Protein AF-M2TDN9-F1 (afdb_monomer_lite)

Sequence (64 aa):
MKGVLDEDIVTVFGADIHAAITICSIRAEELREGVGRNNCVSITFLERRATIDLILSVLEGVKI

Structure (mmCIF, N/CA/C/O backbone):
data_AF-M2TDN9-F1
#
_entry.id   AF-M2TDN9-F1
#
loop_
_atom_site.group_PDB
_atom_site.id
_atom_site.type_symbol
_atom_site.label_atom_id
_atom_site.label_alt_id
_atom_site.label_comp_id
_atom_site.label_asym_id
_atom_site.label_entity_id
_atom_site.label_seq_id
_atom_site.pdbx_PDB_ins_code
_atom_site.Cartn_x
_atom_site.Cartn_y
_atom_site.Cartn_z
_atom_site.occupancy
_atom_site.B_iso_or_equiv
_atom_site.auth_seq_id
_atom_site.auth_comp_id
_atom_site.auth_asym_id
_atom_site.auth_atom_id
_atom_site.pdbx_PDB_model_num
ATOM 1 N N . MET A 1 1 ? 3.752 14.921 5.270 1.00 47.06 1 MET A N 1
ATOM 2 C CA . MET A 1 1 ? 3.149 13.572 5.217 1.00 47.06 1 MET A CA 1
ATOM 3 C C . MET A 1 1 ? 3.951 12.659 6.128 1.00 47.06 1 MET A C 1
ATOM 5 O O . MET A 1 1 ? 5.171 12.706 6.065 1.00 47.06 1 MET A O 1
ATOM 9 N N . LYS A 1 2 ? 3.308 11.914 7.032 1.00 57.59 2 LYS A N 1
ATOM 10 C CA . LYS A 1 2 ? 3.971 10.888 7.851 1.00 57.59 2 LYS A CA 1
ATOM 11 C C . LYS A 1 2 ? 3.577 9.546 7.237 1.00 57.59 2 LYS A C 1
ATOM 13 O O . LYS A 1 2 ? 2.432 9.155 7.405 1.00 57.59 2 LYS A O 1
ATOM 18 N N . GLY A 1 3 ? 4.481 8.909 6.493 1.00 65.12 3 GLY A N 1
ATOM 19 C CA . GLY A 1 3 ? 4.212 7.609 5.870 1.00 65.12 3 GLY A CA 1
ATOM 20 C C . GLY A 1 3 ? 3.873 6.519 6.894 1.00 65.12 3 GLY A 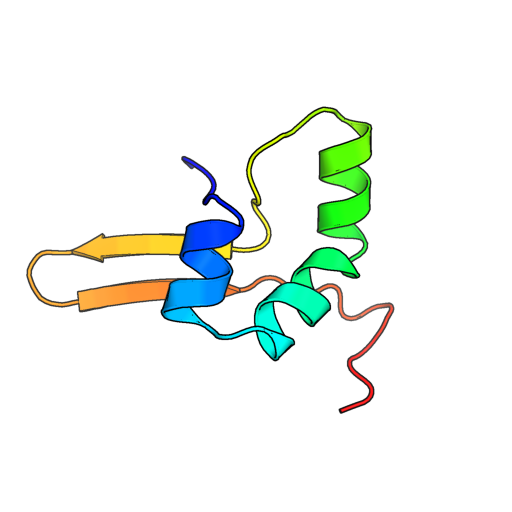C 1
ATOM 21 O O . GLY A 1 3 ? 4.100 6.699 8.101 1.00 65.12 3 GLY A O 1
ATOM 22 N N . VAL A 1 4 ? 3.325 5.420 6.385 1.00 74.38 4 VAL A N 1
ATOM 23 C CA . VAL A 1 4 ? 2.695 4.329 7.148 1.00 74.38 4 VAL A CA 1
ATOM 24 C C . VAL A 1 4 ? 3.656 3.136 7.264 1.00 74.38 4 VAL A C 1
ATOM 26 O O . VAL A 1 4 ? 4.536 2.975 6.412 1.00 74.38 4 VAL A O 1
ATOM 29 N N . LEU A 1 5 ? 3.544 2.345 8.338 1.00 81.31 5 LEU A N 1
ATOM 30 C CA . LEU A 1 5 ? 4.310 1.106 8.502 1.00 81.31 5 LEU A CA 1
ATOM 31 C C . LEU A 1 5 ? 3.655 -0.036 7.716 1.00 81.31 5 LEU A C 1
ATOM 33 O O . LEU A 1 5 ? 2.434 -0.095 7.591 1.00 81.31 5 LEU A O 1
ATOM 37 N N . ASP A 1 6 ? 4.459 -0.976 7.225 1.00 80.06 6 ASP A N 1
ATOM 38 C CA . ASP A 1 6 ? 3.951 -2.110 6.441 1.00 80.06 6 ASP A CA 1
ATOM 39 C C . ASP A 1 6 ? 2.982 -2.996 7.258 1.00 80.06 6 ASP A C 1
ATOM 41 O O . ASP A 1 6 ? 2.004 -3.512 6.717 1.00 80.06 6 ASP A O 1
ATOM 45 N N . GLU A 1 7 ? 3.172 -3.093 8.578 1.00 80.38 7 GLU A N 1
ATOM 46 C CA . GLU A 1 7 ? 2.260 -3.803 9.491 1.00 80.38 7 GLU A CA 1
ATOM 47 C C . GLU A 1 7 ? 0.857 -3.174 9.563 1.00 80.38 7 GLU A C 1
ATOM 49 O O . GLU A 1 7 ? -0.151 -3.889 9.593 1.00 80.38 7 GLU A O 1
ATOM 54 N N . ASP A 1 8 ? 0.776 -1.843 9.504 1.00 78.25 8 ASP A N 1
ATOM 55 C CA . ASP A 1 8 ? -0.495 -1.119 9.471 1.00 78.25 8 ASP A CA 1
ATOM 56 C C . ASP A 1 8 ? -1.199 -1.338 8.123 1.00 78.25 8 ASP A C 1
ATOM 58 O O . ASP A 1 8 ? -2.418 -1.511 8.068 1.00 78.25 8 ASP A O 1
ATOM 62 N N . ILE A 1 9 ? -0.432 -1.387 7.026 1.00 74.62 9 ILE A N 1
ATOM 63 C CA . ILE A 1 9 ? -0.952 -1.641 5.675 1.00 74.62 9 ILE A CA 1
ATOM 64 C C . ILE A 1 9 ? -1.569 -3.040 5.599 1.00 74.62 9 ILE A C 1
ATOM 66 O O . ILE A 1 9 ? -2.697 -3.183 5.129 1.00 74.62 9 ILE A O 1
ATOM 70 N N . VAL A 1 10 ? -0.876 -4.066 6.099 1.00 81.44 10 VAL A N 1
ATOM 71 C CA . VAL A 1 10 ? -1.402 -5.441 6.118 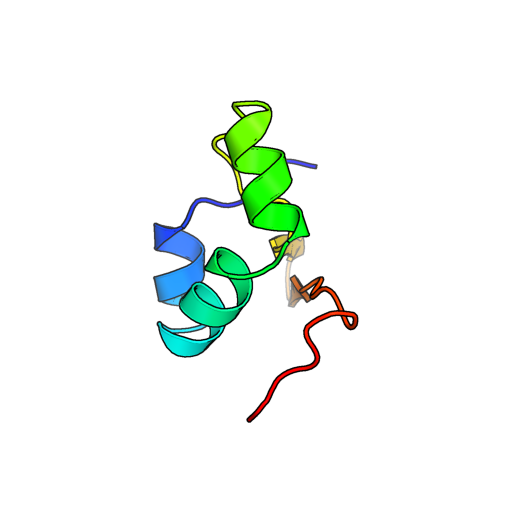1.00 81.44 10 VAL A CA 1
ATOM 72 C C . VAL A 1 10 ? -2.669 -5.533 6.970 1.00 81.44 10 VAL A C 1
ATOM 74 O O . VAL A 1 10 ? -3.639 -6.165 6.554 1.00 81.44 10 VAL A O 1
ATOM 77 N N . THR A 1 11 ? -2.687 -4.878 8.133 1.00 77.94 11 THR A N 1
ATOM 78 C CA . THR A 1 11 ? -3.830 -4.913 9.058 1.00 77.94 11 THR A CA 1
ATOM 79 C C . THR A 1 11 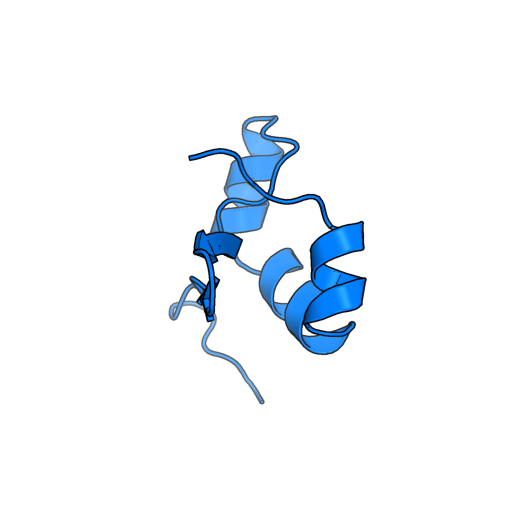? -5.083 -4.260 8.467 1.00 77.94 11 THR A C 1
ATOM 81 O O . THR A 1 11 ? -6.193 -4.731 8.709 1.00 77.94 11 THR A O 1
ATOM 84 N N . VAL A 1 12 ? -4.923 -3.188 7.685 1.00 74.31 12 VAL A N 1
ATOM 85 C CA . VAL A 1 12 ? -6.048 -2.408 7.144 1.00 74.31 12 VAL A CA 1
ATOM 86 C C . VAL A 1 12 ? -6.484 -2.880 5.753 1.00 74.31 12 VAL A C 1
ATOM 88 O O . VAL A 1 12 ? -7.682 -2.922 5.481 1.00 74.31 12 VAL A O 1
ATOM 91 N N . PHE A 1 13 ? -5.545 -3.240 4.872 1.00 74.88 13 PHE A N 1
ATOM 92 C CA . PHE A 1 13 ? -5.826 -3.552 3.461 1.00 74.88 13 PHE A CA 1
ATOM 93 C C . PHE A 1 13 ? -5.679 -5.024 3.091 1.00 74.88 13 PHE A C 1
ATOM 95 O O . PHE A 1 13 ? -6.097 -5.424 2.005 1.00 74.88 13 PHE A O 1
ATOM 102 N N . GLY A 1 14 ? -5.090 -5.830 3.971 1.00 79.44 14 GLY A N 1
ATOM 103 C CA . GLY A 1 14 ? -4.768 -7.218 3.682 1.00 79.44 14 GLY A CA 1
ATOM 104 C C . GLY A 1 14 ? -3.487 -7.392 2.862 1.00 79.44 14 GLY A C 1
ATOM 105 O O . GLY A 1 14 ? -2.855 -6.444 2.388 1.00 79.44 14 GLY A O 1
ATOM 106 N N . ALA A 1 15 ? -3.088 -8.656 2.721 1.00 79.69 15 ALA A N 1
ATOM 107 C CA . ALA A 1 15 ? -1.803 -9.041 2.145 1.00 79.69 15 ALA A CA 1
ATOM 108 C C . ALA A 1 15 ? -1.679 -8.732 0.642 1.00 79.69 15 ALA A C 1
ATOM 110 O O . ALA A 1 15 ? -0.587 -8.398 0.188 1.00 79.69 15 ALA A O 1
ATOM 111 N N . ASP A 1 16 ? -2.777 -8.795 -0.118 1.00 76.00 16 ASP A N 1
ATOM 112 C CA . ASP A 1 16 ? -2.754 -8.598 -1.575 1.00 76.00 16 ASP A CA 1
ATOM 113 C C . ASP A 1 16 ? -2.431 -7.147 -1.949 1.00 76.00 16 ASP A C 1
ATOM 115 O O . ASP A 1 16 ? -1.603 -6.882 -2.822 1.00 76.00 16 ASP A O 1
ATOM 119 N N . ILE A 1 17 ? -3.030 -6.192 -1.234 1.00 75.56 17 ILE A N 1
ATOM 120 C CA . ILE A 1 17 ? -2.737 -4.768 -1.416 1.00 75.56 17 ILE A CA 1
ATOM 121 C C . ILE A 1 17 ? -1.318 -4.457 -0.950 1.00 75.56 17 ILE A C 1
ATOM 123 O O . ILE A 1 17 ? -0.595 -3.753 -1.652 1.00 75.56 17 ILE A O 1
ATOM 127 N N . HIS A 1 18 ? -0.888 -5.020 0.183 1.00 81.69 18 HIS A N 1
ATOM 128 C CA . HIS A 1 18 ? 0.497 -4.890 0.630 1.00 81.69 18 HIS A CA 1
ATOM 129 C C . HIS A 1 18 ? 1.478 -5.365 -0.453 1.00 81.69 18 HIS A C 1
ATOM 131 O O . HIS A 1 18 ? 2.383 -4.619 -0.813 1.00 81.69 18 HIS A O 1
ATOM 137 N N . ALA A 1 19 ? 1.253 -6.544 -1.040 1.0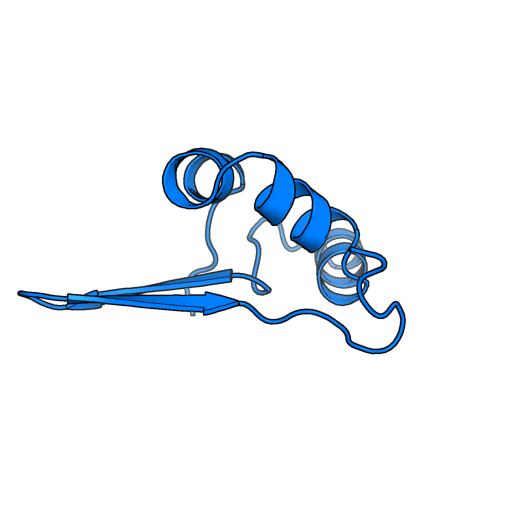0 78.06 19 ALA A N 1
ATOM 138 C CA . ALA A 1 19 ? 2.090 -7.071 -2.113 1.00 78.06 19 ALA A CA 1
ATOM 139 C C . ALA A 1 19 ? 2.113 -6.146 -3.340 1.00 78.06 19 ALA A C 1
ATOM 141 O O . ALA A 1 19 ? 3.193 -5.846 -3.847 1.00 78.06 19 ALA A O 1
ATOM 142 N N . ALA A 1 20 ? 0.951 -5.641 -3.773 1.00 73.88 20 ALA A N 1
ATOM 143 C CA . ALA A 1 20 ? 0.847 -4.692 -4.884 1.00 73.88 20 ALA A CA 1
ATOM 144 C C . ALA A 1 20 ? 1.625 -3.388 -4.626 1.00 73.88 20 ALA A C 1
ATOM 146 O O . ALA A 1 20 ? 2.212 -2.814 -5.543 1.00 73.88 20 ALA A O 1
ATOM 147 N N . ILE A 1 21 ? 1.671 -2.933 -3.372 1.00 76.56 21 ILE A N 1
ATOM 148 C CA . ILE A 1 21 ? 2.461 -1.768 -2.977 1.00 76.56 21 ILE A CA 1
ATOM 149 C C . ILE A 1 21 ? 3.955 -2.098 -2.933 1.00 76.56 21 ILE A C 1
ATOM 151 O O . ILE A 1 21 ? 4.763 -1.298 -3.395 1.00 76.56 21 ILE A O 1
ATOM 155 N N . THR A 1 22 ? 4.344 -3.254 -2.391 1.00 73.69 22 THR A N 1
ATOM 156 C CA . THR A 1 22 ? 5.753 -3.664 -2.297 1.00 73.69 22 THR A CA 1
ATOM 157 C C . THR A 1 22 ? 6.404 -3.767 -3.673 1.00 73.69 22 THR A C 1
ATOM 159 O O . THR A 1 22 ? 7.549 -3.355 -3.834 1.00 73.69 22 THR A O 1
ATOM 162 N N . ILE A 1 23 ? 5.679 -4.294 -4.664 1.00 74.62 23 ILE A N 1
ATOM 163 C CA . ILE A 1 23 ? 6.181 -4.419 -6.039 1.00 74.62 23 ILE A CA 1
ATOM 164 C C . ILE A 1 23 ? 6.102 -3.106 -6.825 1.00 74.62 23 ILE A C 1
ATOM 166 O O . ILE A 1 23 ? 6.654 -3.020 -7.914 1.00 74.62 23 ILE A O 1
ATOM 170 N N . CYS A 1 24 ? 5.436 -2.075 -6.295 1.00 75.44 24 CYS A N 1
ATOM 171 C CA . CYS A 1 24 ? 5.327 -0.786 -6.963 1.00 75.44 24 CYS A CA 1
ATOM 172 C C . CYS A 1 24 ? 6.717 -0.158 -7.129 1.00 75.44 24 CYS A C 1
ATOM 174 O O . CYS A 1 24 ? 7.456 0.023 -6.159 1.00 75.44 24 CYS A O 1
ATOM 176 N N . SER A 1 25 ? 7.041 0.268 -8.350 1.00 74.88 25 SER A N 1
ATOM 177 C CA . SER A 1 25 ? 8.308 0.935 -8.670 1.00 74.88 25 SER A CA 1
ATOM 178 C C . SER A 1 25 ? 8.589 2.163 -7.792 1.00 74.88 25 SER A C 1
ATOM 180 O O . SER A 1 25 ? 9.743 2.465 -7.503 1.00 74.88 25 SER A O 1
ATOM 182 N N . ILE A 1 26 ? 7.538 2.851 -7.328 1.00 77.38 26 ILE A N 1
ATOM 183 C CA . ILE A 1 26 ? 7.645 3.980 -6.393 1.00 77.38 26 ILE A CA 1
ATOM 184 C C . ILE A 1 26 ? 8.193 3.497 -5.043 1.00 77.38 26 ILE A C 1
ATOM 186 O O . ILE A 1 26 ? 9.123 4.093 -4.510 1.00 77.38 26 ILE A O 1
ATOM 190 N N . ARG A 1 27 ? 7.675 2.381 -4.511 1.00 79.56 27 ARG A N 1
ATOM 191 C CA . ARG A 1 27 ? 8.145 1.813 -3.243 1.00 79.56 27 ARG A CA 1
ATOM 192 C C . ARG A 1 27 ? 9.566 1.264 -3.356 1.00 79.56 27 ARG A C 1
ATOM 194 O O . ARG A 1 27 ? 10.356 1.423 -2.428 1.00 79.56 27 ARG A O 1
AT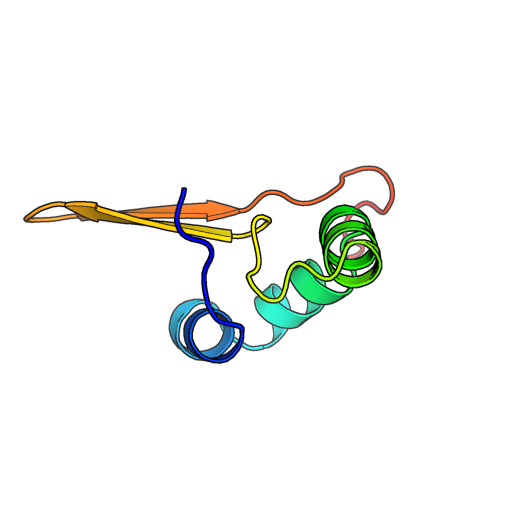OM 201 N N . ALA A 1 28 ? 9.904 0.650 -4.488 1.00 77.75 28 ALA A N 1
ATOM 202 C CA . ALA A 1 28 ? 11.262 0.183 -4.755 1.00 77.75 28 ALA A CA 1
ATOM 203 C C . ALA A 1 28 ? 12.280 1.340 -4.722 1.00 77.75 28 ALA A C 1
ATOM 205 O O . ALA A 1 28 ? 13.353 1.207 -4.131 1.00 77.75 28 ALA A O 1
ATOM 206 N N . GLU A 1 29 ? 11.918 2.488 -5.298 1.00 81.25 29 GLU A N 1
ATOM 207 C CA . GLU A 1 29 ? 12.747 3.694 -5.291 1.00 81.25 29 GLU A CA 1
ATOM 208 C C . GLU A 1 29 ? 12.875 4.304 -3.886 1.00 81.25 29 GLU A C 1
ATOM 210 O O . GLU A 1 29 ? 13.979 4.604 -3.441 1.00 81.25 29 GLU A O 1
ATOM 215 N N . GLU A 1 30 ? 11.779 4.388 -3.128 1.00 79.12 30 GLU A N 1
ATOM 216 C CA . GLU A 1 30 ? 11.796 4.848 -1.731 1.00 79.12 30 GLU A CA 1
ATOM 217 C C . GLU A 1 30 ? 12.751 4.032 -0.853 1.00 79.12 30 GLU A C 1
ATOM 219 O O . GLU A 1 30 ? 13.517 4.585 -0.060 1.00 79.12 30 GLU A O 1
ATOM 224 N N . LEU A 1 31 ? 12.729 2.705 -0.999 1.00 81.12 31 LEU A N 1
ATOM 225 C CA . LEU A 1 31 ? 13.629 1.817 -0.267 1.00 81.12 31 LEU A CA 1
ATOM 226 C C . LEU A 1 31 ? 15.092 2.033 -0.676 1.00 81.12 31 LEU A C 1
ATOM 228 O O . LEU A 1 31 ? 15.972 2.011 0.186 1.00 81.12 31 LEU A O 1
ATOM 232 N N . ARG A 1 32 ? 15.356 2.297 -1.964 1.00 83.31 32 ARG A N 1
ATOM 233 C CA . ARG A 1 32 ? 16.693 2.642 -2.476 1.00 83.31 32 ARG A CA 1
ATOM 234 C C . ARG A 1 32 ? 17.222 3.945 -1.871 1.00 83.31 32 ARG A C 1
ATOM 236 O O . ARG A 1 32 ? 18.421 4.057 -1.626 1.00 83.31 32 ARG A O 1
ATOM 243 N N . GLU A 1 33 ? 16.336 4.894 -1.588 1.00 85.56 33 GLU A N 1
ATOM 244 C CA . GLU A 1 33 ? 16.645 6.174 -0.938 1.00 85.56 33 GLU A CA 1
ATOM 245 C C . GLU A 1 33 ? 16.709 6.087 0.602 1.00 85.56 33 GLU A C 1
ATOM 247 O O . GLU A 1 33 ? 16.971 7.084 1.276 1.00 85.56 33 GLU A O 1
ATOM 252 N N . GLY A 1 34 ? 16.503 4.900 1.185 1.00 83.19 34 GLY A N 1
ATOM 253 C CA . GLY A 1 34 ? 16.525 4.691 2.636 1.00 83.19 34 GLY A CA 1
ATOM 254 C C . GLY A 1 34 ? 15.254 5.160 3.350 1.00 83.19 34 GLY A C 1
ATOM 255 O O . GLY A 1 34 ? 15.241 5.312 4.575 1.00 83.19 34 GLY A O 1
ATOM 256 N N . VAL A 1 35 ? 14.166 5.385 2.612 1.00 80.62 35 VAL A N 1
ATOM 257 C CA . VAL A 1 35 ? 12.879 5.795 3.169 1.00 80.62 35 VAL A CA 1
ATOM 258 C C . VAL A 1 35 ? 12.158 4.570 3.733 1.00 80.62 35 VAL A C 1
ATOM 260 O O . VAL A 1 35 ? 11.456 3.829 3.046 1.00 80.62 35 VAL A O 1
ATOM 263 N N . GLY A 1 36 ? 12.302 4.367 5.043 1.00 75.50 36 GLY A N 1
ATOM 264 C CA . GLY A 1 36 ? 11.683 3.232 5.735 1.00 75.50 36 GLY A CA 1
ATOM 265 C C . GLY A 1 36 ? 10.149 3.246 5.719 1.00 75.50 36 GLY A C 1
ATOM 266 O O . GLY A 1 36 ? 9.525 2.194 5.819 1.00 75.50 36 GLY A O 1
ATOM 267 N N . ARG A 1 37 ? 9.524 4.418 5.551 1.00 75.44 37 ARG A N 1
ATOM 268 C CA . ARG A 1 37 ? 8.061 4.568 5.537 1.00 75.44 37 ARG A CA 1
ATOM 269 C C . ARG A 1 37 ? 7.507 4.544 4.123 1.00 75.44 37 ARG A C 1
ATOM 271 O O . ARG A 1 37 ? 8.096 5.129 3.225 1.00 75.44 37 ARG A O 1
ATOM 278 N N . ASN A 1 38 ? 6.355 3.915 3.962 1.00 73.56 38 ASN A N 1
ATOM 279 C CA . ASN A 1 38 ? 5.682 3.801 2.682 1.00 73.56 38 ASN A CA 1
ATOM 280 C C . ASN A 1 38 ? 4.950 5.109 2.348 1.00 73.56 38 ASN A C 1
ATOM 282 O O . ASN A 1 38 ? 4.100 5.524 3.142 1.00 73.56 38 ASN A O 1
ATOM 286 N N . ASN A 1 39 ? 5.264 5.759 1.217 1.00 74.06 39 ASN A N 1
ATOM 287 C CA . ASN A 1 39 ? 4.472 6.905 0.740 1.00 74.06 39 ASN A CA 1
ATOM 288 C C . ASN A 1 39 ? 3.537 6.561 -0.429 1.00 74.06 39 ASN A C 1
ATOM 290 O O . ASN A 1 39 ? 2.781 7.429 -0.862 1.00 74.06 39 ASN A O 1
ATOM 294 N N . CYS A 1 40 ? 3.511 5.305 -0.892 1.00 75.50 40 CYS A N 1
ATOM 295 C CA . CYS A 1 40 ? 2.458 4.814 -1.790 1.00 75.50 40 CYS A CA 1
ATOM 296 C C . CYS A 1 40 ? 1.110 4.684 -1.064 1.00 75.50 40 CYS A C 1
ATOM 298 O O . CYS A 1 40 ? 0.067 4.631 -1.713 1.00 75.50 40 CYS A O 1
ATOM 300 N N . VAL A 1 41 ? 1.134 4.647 0.273 1.00 74.75 41 VAL A N 1
ATOM 301 C CA . VAL A 1 41 ? -0.051 4.660 1.131 1.00 74.75 41 VAL A CA 1
ATOM 302 C C . VAL A 1 41 ? 0.001 5.851 2.072 1.00 74.75 41 VAL A C 1
ATOM 304 O O . VAL A 1 41 ? 0.974 6.059 2.795 1.00 74.75 41 VAL A O 1
ATOM 307 N N . SER A 1 42 ? -1.091 6.604 2.116 1.00 76.31 42 SER A N 1
ATOM 308 C CA . SER A 1 42 ? -1.322 7.627 3.129 1.00 76.31 42 SER A CA 1
ATOM 309 C C . SER A 1 42 ? -2.671 7.384 3.788 1.00 76.31 42 SER A C 1
ATOM 311 O O . SER A 1 42 ? -3.669 7.154 3.110 1.00 76.31 42 SER A O 1
ATOM 313 N N . ILE A 1 43 ? -2.702 7.444 5.120 1.00 71.00 43 ILE A N 1
ATOM 314 C CA . ILE A 1 43 ? -3.933 7.341 5.905 1.00 71.00 43 ILE A CA 1
ATOM 315 C C . ILE A 1 43 ? -4.121 8.656 6.653 1.00 71.00 43 ILE A C 1
ATOM 317 O O . ILE A 1 43 ? -3.266 9.072 7.436 1.00 71.00 43 ILE A O 1
ATOM 321 N N . THR A 1 44 ? -5.259 9.305 6.425 1.00 78.62 44 THR A N 1
ATOM 322 C CA . THR A 1 44 ? -5.655 10.519 7.140 1.00 78.62 44 THR A CA 1
ATOM 323 C C . THR A 1 44 ? -6.893 10.235 7.976 1.00 78.62 44 THR A C 1
ATOM 325 O O . THR A 1 44 ? -7.962 9.946 7.439 1.00 78.62 44 THR A O 1
ATOM 328 N N . PHE A 1 45 ? -6.760 10.354 9.296 1.00 74.31 45 PHE A N 1
ATOM 329 C CA . PHE A 1 45 ? -7.878 10.251 10.230 1.00 74.31 45 PHE A CA 1
ATOM 330 C C . PHE A 1 45 ? -8.530 11.621 10.448 1.00 74.31 45 PHE A C 1
ATOM 332 O O . PHE A 1 45 ? -7.853 12.622 10.678 1.00 74.31 45 PHE A O 1
ATOM 339 N N . LEU A 1 46 ? -9.857 11.656 10.406 1.00 82.25 46 LEU A N 1
ATOM 340 C CA . LEU A 1 46 ? -10.715 12.787 10.755 1.00 82.25 46 LEU A CA 1
ATOM 341 C C . LEU A 1 46 ? -11.782 12.284 11.740 1.00 82.25 46 LEU A C 1
ATOM 343 O O . LEU A 1 46 ? -12.058 11.088 11.781 1.00 82.25 46 LEU A O 1
ATOM 347 N N . GLU A 1 47 ? -12.420 13.178 12.505 1.00 82.00 47 GLU A N 1
ATOM 348 C CA . GLU A 1 47 ? -13.306 12.816 13.636 1.00 82.00 47 GLU A CA 1
ATOM 349 C C . GLU A 1 47 ? -14.328 11.700 13.359 1.00 82.00 47 GLU A C 1
ATOM 351 O O . GLU A 1 47 ? -14.685 10.956 14.267 1.00 82.00 47 GLU A O 1
ATOM 356 N N . ARG A 1 48 ? -14.832 11.587 12.123 1.00 88.38 48 ARG A N 1
ATOM 357 C CA . ARG A 1 48 ? -15.838 10.580 11.737 1.00 88.38 48 ARG A CA 1
ATOM 358 C C . ARG A 1 48 ? -15.514 9.836 10.446 1.00 88.38 48 ARG A C 1
ATOM 360 O O . ARG A 1 48 ? -16.378 9.150 9.908 1.00 88.38 48 ARG A O 1
ATOM 367 N N . ARG A 1 49 ? -14.311 10.018 9.898 1.00 74.31 49 ARG A N 1
ATOM 368 C CA . ARG A 1 49 ? -13.910 9.378 8.640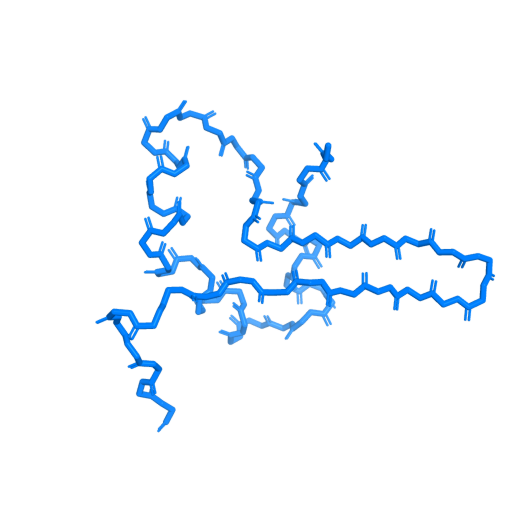 1.00 74.31 49 ARG A CA 1
ATOM 369 C C . ARG A 1 49 ? -12.410 9.150 8.603 1.00 74.31 49 ARG A C 1
ATOM 371 O O . ARG A 1 49 ? -11.649 9.993 9.062 1.00 74.31 49 ARG A O 1
ATOM 378 N N . ALA A 1 50 ? -11.999 8.048 8.002 1.00 73.81 50 ALA A N 1
ATOM 379 C CA . ALA A 1 50 ? -10.627 7.862 7.567 1.00 73.81 50 ALA A CA 1
ATOM 380 C C . ALA A 1 50 ? -10.607 7.913 6.039 1.00 73.81 50 ALA A C 1
ATOM 382 O O . ALA A 1 50 ? -11.481 7.334 5.391 1.00 73.81 50 ALA A O 1
ATOM 383 N N . THR A 1 51 ? -9.633 8.623 5.483 1.00 76.62 51 THR A N 1
ATOM 384 C CA . THR A 1 51 ? -9.337 8.592 4.051 1.00 76.62 51 THR A CA 1
ATOM 385 C C . THR A 1 51 ? -8.042 7.835 3.854 1.00 76.62 51 THR A C 1
ATOM 387 O O . THR A 1 51 ? -7.078 8.043 4.594 1.00 76.62 51 THR A O 1
ATOM 390 N N . ILE A 1 52 ? -8.045 6.963 2.856 1.00 72.44 52 ILE A N 1
ATOM 391 C CA . ILE A 1 52 ? -6.885 6.195 2.445 1.00 72.44 52 ILE A CA 1
ATOM 392 C C . ILE A 1 52 ? -6.614 6.573 0.998 1.00 72.44 52 ILE A C 1
ATOM 394 O O . ILE A 1 52 ? -7.478 6.385 0.143 1.00 72.44 52 ILE A O 1
ATOM 398 N N . ASP A 1 53 ? -5.402 7.050 0.748 1.00 76.06 53 ASP A N 1
ATOM 399 C CA . ASP A 1 53 ? -4.892 7.291 -0.592 1.00 76.06 53 ASP A CA 1
ATOM 400 C C . ASP A 1 53 ? -3.895 6.188 -0.944 1.00 76.06 53 ASP A C 1
ATOM 402 O O . ASP A 1 53 ? -2.935 5.948 -0.206 1.00 76.06 53 ASP A O 1
ATOM 406 N N . LEU A 1 54 ? -4.147 5.521 -2.071 1.00 75.19 54 LEU A N 1
ATOM 407 C CA . LEU A 1 54 ? -3.290 4.486 -2.635 1.00 75.19 54 LEU A CA 1
ATOM 408 C C . LEU A 1 54 ? -2.773 4.961 -3.993 1.00 75.19 54 LEU A C 1
ATOM 410 O O . LEU A 1 54 ? -3.553 5.197 -4.916 1.00 75.19 54 LEU A O 1
ATOM 414 N N . ILE A 1 55 ? -1.454 5.080 -4.111 1.00 74.81 55 ILE A N 1
ATOM 415 C CA . ILE A 1 55 ? -0.774 5.436 -5.354 1.00 74.81 55 ILE A CA 1
ATOM 416 C C . ILE A 1 55 ? -0.071 4.189 -5.878 1.00 74.81 55 ILE A C 1
ATOM 418 O O . ILE A 1 55 ? 0.855 3.673 -5.256 1.00 74.81 55 ILE A O 1
ATOM 422 N N . LEU A 1 56 ? -0.504 3.724 -7.046 1.00 70.06 56 LEU A N 1
ATOM 423 C CA . LEU A 1 56 ? 0.125 2.622 -7.767 1.00 70.06 56 LEU A CA 1
ATOM 424 C C . LEU A 1 56 ? 0.694 3.146 -9.083 1.00 70.06 56 LEU A C 1
ATOM 426 O O . LEU A 1 56 ? 0.060 3.943 -9.778 1.00 70.06 56 LEU A O 1
ATOM 430 N N . SER A 1 57 ? 1.890 2.687 -9.438 1.00 66.75 57 SER A N 1
ATOM 431 C CA . SER A 1 57 ? 2.448 2.931 -10.765 1.00 66.75 57 SER A CA 1
ATOM 432 C C . SER A 1 57 ? 1.628 2.177 -11.814 1.00 66.75 57 SER A C 1
ATOM 434 O O . SER A 1 57 ? 1.422 0.971 -11.709 1.00 66.75 57 SER A O 1
ATOM 436 N N . VAL A 1 58 ? 1.169 2.885 -12.847 1.00 64.38 58 VAL A N 1
ATOM 437 C CA . VAL A 1 58 ? 0.409 2.297 -13.969 1.00 64.38 58 VAL A CA 1
ATOM 438 C C . VAL A 1 58 ? 1.323 1.668 -15.029 1.00 64.38 58 VAL A C 1
ATOM 440 O O . VAL A 1 58 ? 0.842 0.953 -15.905 1.00 64.38 58 VAL A O 1
ATOM 443 N N . LEU A 1 59 ? 2.636 1.929 -14.961 1.00 56.59 59 LEU A N 1
ATOM 444 C CA . LEU A 1 59 ? 3.632 1.423 -15.917 1.00 56.59 59 LEU A CA 1
ATOM 445 C C . LEU A 1 59 ? 3.820 -0.096 -15.827 1.00 56.59 59 LEU A C 1
ATOM 447 O O . LEU A 1 59 ? 4.123 -0.731 -16.832 1.00 56.59 59 LEU A O 1
ATOM 451 N N . GLU A 1 60 ? 3.558 -0.679 -14.659 1.00 54.84 60 GLU A N 1
ATOM 452 C CA . GLU A 1 60 ? 3.535 -2.129 -14.433 1.00 54.84 60 GLU A CA 1
ATOM 453 C C . GLU A 1 60 ? 2.101 -2.624 -14.216 1.00 54.84 60 GLU A C 1
ATOM 455 O O . GLU A 1 60 ? 1.864 -3.510 -13.400 1.00 54.84 60 GLU A O 1
ATOM 460 N N . GLY A 1 61 ? 1.157 -1.994 -14.934 1.00 45.12 61 GLY A N 1
ATOM 461 C CA . GLY A 1 61 ? -0.291 -2.172 -14.856 1.00 45.12 61 GLY A CA 1
ATOM 462 C C . GLY A 1 61 ? -0.725 -3.515 -14.285 1.00 45.12 61 GLY A C 1
ATOM 463 O O . GLY A 1 61 ? -0.359 -4.572 -14.798 1.00 45.12 61 GLY A O 1
ATOM 464 N N . VAL A 1 62 ? -1.514 -3.432 -13.215 1.00 45.69 62 VAL A N 1
ATOM 465 C CA . VAL A 1 62 ? -1.992 -4.563 -12.429 1.00 45.69 62 VAL A CA 1
ATOM 466 C C . VAL A 1 62 ? -2.525 -5.658 -13.359 1.00 45.69 62 VAL A C 1
ATOM 468 O O . VAL A 1 62 ? -3.592 -5.520 -13.955 1.00 45.69 62 VAL A O 1
ATOM 471 N N . LYS A 1 63 ? -1.778 -6.759 -13.489 1.00 46.69 63 LYS A N 1
ATOM 472 C CA . LYS A 1 63 ? -2.364 -8.041 -13.883 1.00 46.69 63 LYS A CA 1
ATOM 473 C C . LYS A 1 63 ? -3.134 -8.541 -12.665 1.00 46.69 63 LYS A C 1
ATOM 475 O O . LYS A 1 63 ? -2.565 -9.251 -11.841 1.00 46.69 63 LYS A O 1
ATOM 480 N N . ILE A 1 64 ? -4.371 -8.069 -12.515 1.00 41.84 64 ILE A N 1
ATOM 481 C CA . ILE A 1 64 ? -5.366 -8.711 -11.647 1.00 41.84 64 ILE A CA 1
ATOM 482 C C . ILE A 1 64 ? -5.843 -9.971 -12.362 1.00 41.84 64 ILE A C 1
ATOM 484 O O . ILE A 1 64 ? -6.122 -9.866 -13.580 1.00 41.84 64 ILE A O 1
#

Radius of gyration: 11.99 Å; chains: 1; bounding box: 32×23×30 Å

Foldseek 3Di:
DFADALVVCCVPPNDVLSVQQCPAPVVVVCVVVVNNGRPQWDWDDDPPDIDIHHHGDCVVPDPD

Secondary structure (DSSP, 8-state):
--PBPHHHHHHHH-HHHHHHHHT-HHHHHHHHTT--SBSSEEEEEETTEEEEEE---STT----

pLDDT: mean 73.32, std 10.15, range [41.84, 88.38]

Organism: Cochliobolus sativus (strain ND90Pr / ATCC 201652) (NCBI:txid665912)